Protein AF-A0A381R0A7-F1 (afdb_monomer_lite)

pLDDT: mean 83.89, std 14.36, range [44.94, 97.75]

Foldseek 3Di:
DDDDPDDDPPPPVVVVVVVVVVVVVPDDDDDDPPLDPPTPQQVVFDKDQWDADPVVDPRHTDPDRWIWTWGADPVGIDIHID

Secondary structure (DSSP, 8-state):
------------HHHHHHHHHHHHTT-------SS---SGGGGGSEEE---B--SSS--PBPSS---EEEEE-SS-EEEEE-

Sequence (82 aa):
MKSTSAWKPIFNLNYCFFLLFFFSSALSSEIVIDGYLSEEEWKTAREINKFYEVFPFSLNDASGDTRILIQEDEKGIYIGFI

Structure (mmCIF, N/CA/C/O backbone):
data_AF-A0A381R0A7-F1
#
_entry.id   AF-A0A381R0A7-F1
#
loop_
_atom_site.group_PDB
_atom_site.id
_atom_site.type_symbol
_atom_site.label_atom_id
_atom_site.label_alt_id
_atom_site.label_comp_id
_atom_site.label_asym_id
_atom_site.label_entity_id
_atom_site.label_seq_id
_atom_site.pdbx_PDB_ins_code
_atom_site.Cartn_x
_atom_site.Cartn_y
_atom_site.Cartn_z
_atom_site.occupancy
_atom_site.B_iso_or_equiv
_atom_site.auth_seq_id
_atom_site.auth_comp_id
_atom_site.auth_asym_id
_atom_site.auth_atom_id
_atom_site.pdbx_PDB_model_num
ATOM 1 N N . MET A 1 1 ? -49.419 21.230 47.840 1.00 50.97 1 MET A N 1
ATOM 2 C CA . MET A 1 1 ? -48.299 20.264 47.754 1.00 50.97 1 MET A CA 1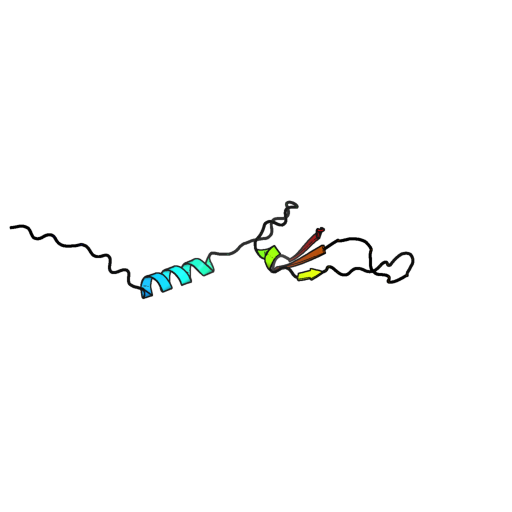
ATOM 3 C C . MET A 1 1 ? -48.127 19.827 46.311 1.00 50.97 1 MET A C 1
ATOM 5 O O . MET A 1 1 ? -49.043 19.209 45.793 1.00 50.97 1 MET A O 1
ATOM 9 N N . LYS A 1 2 ? -47.003 20.178 45.675 1.00 44.94 2 LYS A N 1
ATOM 10 C CA . LYS A 1 2 ? -46.381 19.475 44.536 1.00 44.94 2 LYS A CA 1
ATOM 11 C C . LYS A 1 2 ? -45.012 20.126 44.311 1.00 44.94 2 LYS A C 1
ATOM 13 O O . LYS A 1 2 ? -44.902 21.139 43.634 1.00 44.94 2 LYS A O 1
ATOM 18 N N . SER A 1 3 ? -43.998 19.592 44.989 1.00 53.44 3 SER A N 1
ATOM 19 C CA . SER A 1 3 ? -42.597 19.906 44.709 1.00 53.44 3 SER A CA 1
ATOM 20 C C . SER A 1 3 ? -42.152 18.967 43.595 1.00 53.44 3 SER A C 1
ATOM 22 O O . SER A 1 3 ? -41.966 17.775 43.827 1.00 53.44 3 SER A O 1
ATOM 24 N N . THR A 1 4 ? -42.070 19.472 42.369 1.00 55.28 4 THR A N 1
ATOM 25 C CA . THR A 1 4 ? -41.455 18.746 41.258 1.00 55.28 4 THR A CA 1
ATOM 26 C C . THR A 1 4 ? -39.993 19.158 41.199 1.00 55.28 4 THR A C 1
ATOM 28 O O . THR A 1 4 ? -39.648 20.193 40.629 1.00 55.28 4 THR A O 1
ATOM 31 N N . SER A 1 5 ? -39.143 18.364 41.848 1.00 57.75 5 SER A N 1
ATOM 32 C CA . SER A 1 5 ? -37.690 18.475 41.740 1.00 57.75 5 SER A CA 1
ATOM 33 C C . SER A 1 5 ? -37.276 18.113 40.314 1.00 57.75 5 SER A C 1
ATOM 35 O O . SER A 1 5 ? -37.379 16.959 39.899 1.00 57.75 5 SER A O 1
ATOM 37 N N . ALA A 1 6 ? -36.868 19.119 39.543 1.00 61.00 6 ALA A N 1
ATOM 38 C CA . ALA A 1 6 ? -36.305 18.937 38.215 1.00 61.00 6 ALA A CA 1
ATOM 39 C C . ALA A 1 6 ? -34.875 18.407 38.362 1.00 61.00 6 ALA A C 1
ATOM 41 O O . ALA A 1 6 ? -33.955 19.151 38.705 1.00 61.00 6 ALA A O 1
ATOM 42 N N . TRP A 1 7 ? -34.690 17.113 38.115 1.00 54.34 7 TRP A N 1
ATOM 43 C CA . TRP A 1 7 ? -33.372 16.495 38.056 1.00 54.34 7 TRP A CA 1
ATOM 44 C C . TRP A 1 7 ? -32.661 16.996 36.794 1.00 54.34 7 TRP A C 1
ATOM 46 O O . TRP A 1 7 ? -32.945 16.552 35.684 1.00 54.34 7 TRP A O 1
ATOM 56 N N . LYS A 1 8 ? -31.793 18.001 36.945 1.00 55.50 8 LYS A N 1
ATOM 57 C CA . LYS A 1 8 ? -30.924 18.475 35.864 1.00 55.50 8 LYS A CA 1
ATOM 58 C C . LYS A 1 8 ? -29.602 17.713 35.960 1.00 55.50 8 LYS A C 1
ATOM 60 O O . LYS A 1 8 ? -28.913 17.881 36.968 1.00 55.50 8 LYS A O 1
ATOM 65 N N . PRO A 1 9 ? -29.216 16.902 34.962 1.00 58.56 9 PRO A N 1
ATOM 66 C CA . PRO A 1 9 ? -27.875 16.347 34.937 1.00 58.56 9 PRO A CA 1
ATOM 67 C C . PRO A 1 9 ? -26.902 17.508 34.718 1.00 58.56 9 PRO A C 1
ATOM 69 O O . PRO A 1 9 ? -26.882 18.134 33.660 1.00 58.56 9 PRO A O 1
ATOM 72 N N . ILE A 1 10 ? -26.120 17.840 35.744 1.00 62.09 10 ILE A N 1
ATOM 73 C CA . ILE A 1 10 ? -25.006 18.780 35.616 1.00 62.09 10 ILE A CA 1
ATOM 74 C C . ILE A 1 10 ? -23.879 17.984 34.967 1.00 62.09 10 ILE A C 1
ATOM 76 O O . ILE A 1 10 ? -23.034 17.402 35.644 1.00 62.09 10 ILE A O 1
ATOM 80 N N . PHE A 1 11 ? -23.925 17.877 33.641 1.00 59.81 11 PHE A N 1
ATOM 81 C CA . PHE A 1 11 ? -22.848 17.277 32.870 1.00 59.81 11 PHE A CA 1
ATOM 82 C C . PHE A 1 11 ? -21.653 18.231 32.960 1.00 59.81 11 PHE A C 1
ATOM 84 O O . PHE A 1 11 ? -21.607 19.276 32.313 1.00 59.81 11 PHE A O 1
ATOM 91 N N . ASN A 1 12 ? -20.742 17.940 33.886 1.00 71.12 12 ASN A N 1
ATOM 92 C CA . ASN A 1 12 ? -19.600 18.793 34.161 1.00 71.12 12 ASN A CA 1
ATOM 93 C C . ASN A 1 12 ? -18.622 18.633 32.991 1.00 71.12 12 ASN A C 1
ATOM 95 O O . ASN A 1 12 ? -18.082 17.549 32.795 1.00 71.12 12 ASN A O 1
ATOM 99 N N . LEU A 1 13 ? -18.426 19.684 32.192 1.00 74.25 13 LEU A N 1
ATOM 100 C CA . LEU A 1 13 ? -17.635 19.641 30.954 1.00 74.25 13 LEU A CA 1
ATOM 101 C C . LEU A 1 13 ? -16.224 19.061 31.176 1.00 74.25 13 LEU A C 1
ATOM 103 O O . LEU A 1 13 ? -15.719 18.314 30.344 1.00 74.25 13 LEU A O 1
ATOM 107 N N . ASN A 1 14 ? -15.630 19.317 32.346 1.00 74.69 14 ASN A N 1
ATOM 108 C CA . ASN A 1 14 ? -14.347 18.739 32.758 1.00 74.69 14 ASN A CA 1
ATOM 109 C C . ASN A 1 14 ? -14.374 17.204 32.871 1.00 74.69 14 ASN A C 1
ATOM 111 O O . ASN A 1 14 ? -13.381 16.545 32.577 1.00 74.69 14 ASN A O 1
ATOM 115 N N . TYR A 1 15 ? -15.511 16.623 33.258 1.00 79.31 15 TYR A N 1
ATOM 116 C CA . TYR A 1 15 ? -15.691 15.174 33.341 1.00 79.31 15 TYR A CA 1
ATOM 117 C C . TYR A 1 15 ? -15.747 14.535 31.945 1.00 79.31 15 TYR A C 1
ATOM 119 O O . TYR A 1 15 ? -15.195 13.456 31.745 1.00 79.31 15 TYR A O 1
ATOM 127 N N . CYS A 1 16 ? -16.321 15.228 30.950 1.00 80.81 16 CYS A N 1
ATOM 128 C CA . CYS A 1 16 ? -16.254 14.797 29.548 1.00 80.81 16 CYS A CA 1
ATOM 129 C C . CYS A 1 16 ? -14.819 14.768 29.034 1.00 80.81 16 CYS A C 1
ATOM 131 O O . CYS A 1 16 ? -14.422 13.803 28.391 1.00 80.81 16 CYS A O 1
ATOM 133 N N . PHE A 1 17 ? -14.050 15.824 29.315 1.00 79.25 17 PHE A N 1
ATOM 134 C CA . PHE A 1 17 ? -12.652 15.909 28.898 1.00 79.25 17 PHE A CA 1
ATOM 135 C C . PHE A 1 17 ? -11.810 14.796 29.520 1.00 79.25 17 PHE A C 1
ATOM 137 O O . PHE A 1 17 ? -10.993 14.191 28.831 1.00 79.25 17 PHE A O 1
ATOM 144 N N . PHE A 1 18 ? -12.058 14.476 30.791 1.00 78.69 18 PHE A N 1
ATOM 145 C CA . PHE A 1 18 ? -11.395 13.364 31.463 1.00 78.69 18 PHE A CA 1
ATOM 146 C C . PHE A 1 18 ? -11.736 12.014 30.812 1.00 78.69 18 PHE A C 1
ATOM 148 O O . PHE A 1 18 ? -10.839 11.227 30.527 1.00 78.69 18 PHE A O 1
ATOM 155 N N . LEU A 1 19 ? -13.013 11.767 30.497 1.00 78.50 19 LEU A N 1
ATOM 156 C CA . LEU A 1 19 ? -13.439 10.548 29.801 1.00 78.50 19 LEU A CA 1
ATOM 157 C C . LEU A 1 19 ? -12.859 10.440 28.381 1.00 78.50 19 LEU A C 1
ATOM 159 O O . LEU A 1 19 ? -12.420 9.362 27.991 1.00 78.50 19 LEU A O 1
ATOM 163 N N . LEU A 1 20 ? -12.810 11.543 27.628 1.00 79.56 20 LEU A N 1
ATOM 164 C CA . LEU A 1 20 ? -12.234 11.584 26.278 1.00 79.56 20 LEU A CA 1
ATOM 165 C C . LEU A 1 20 ? -10.734 11.268 26.279 1.00 79.56 20 LEU A C 1
ATOM 167 O O . LEU A 1 20 ? -10.267 10.533 25.413 1.00 79.56 20 LEU A O 1
ATOM 171 N N . PHE A 1 21 ? -9.994 11.776 27.268 1.00 75.25 21 PHE A N 1
ATOM 172 C CA . PHE A 1 21 ? -8.559 11.519 27.397 1.00 75.25 21 PHE A CA 1
ATOM 173 C C . PHE A 1 21 ? -8.250 10.046 27.707 1.00 75.25 21 PHE A C 1
ATOM 175 O O . PHE A 1 21 ? -7.304 9.484 27.167 1.00 75.25 21 PHE A O 1
ATOM 182 N N . PHE A 1 22 ? -9.073 9.392 28.533 1.00 72.50 22 PHE A N 1
ATOM 183 C CA . PHE A 1 22 ? -8.927 7.957 28.811 1.00 72.50 22 PHE A CA 1
ATOM 184 C C . PHE A 1 22 ? -9.343 7.063 27.638 1.00 72.50 22 PHE A C 1
ATOM 186 O O . PHE A 1 22 ? -8.866 5.938 27.537 1.00 72.50 22 PHE A O 1
ATOM 193 N N . PHE A 1 23 ? -10.225 7.537 26.756 1.00 69.44 23 PHE A N 1
ATOM 194 C CA . PHE A 1 23 ? -10.662 6.757 25.599 1.00 69.44 23 PHE A CA 1
ATOM 195 C C . PHE A 1 23 ? -9.642 6.774 24.454 1.00 69.44 23 PHE A C 1
ATOM 197 O O . PHE A 1 23 ? -9.543 5.796 23.717 1.00 69.44 23 PHE A O 1
ATOM 204 N N . SER A 1 24 ? -8.858 7.849 24.303 1.00 66.69 24 SER A N 1
ATOM 205 C CA . SER A 1 24 ? -7.889 7.945 23.202 1.00 66.69 24 SER A CA 1
ATOM 206 C C . SER A 1 24 ? -6.720 6.971 23.341 1.00 66.69 24 SER A C 1
ATOM 208 O O . SER A 1 24 ? -6.170 6.543 22.335 1.00 66.69 24 SER A O 1
ATOM 210 N N . SER A 1 25 ? -6.338 6.600 24.566 1.00 63.16 25 SER A N 1
ATOM 211 C CA . SER A 1 25 ? -5.235 5.662 24.817 1.00 63.16 25 SER A CA 1
ATOM 212 C C . SER A 1 25 ? -5.589 4.197 24.541 1.00 63.16 25 SER A C 1
ATOM 214 O O . SER A 1 25 ? -4.688 3.366 24.484 1.00 63.16 25 SER A O 1
ATOM 216 N N . ALA A 1 26 ? -6.872 3.870 24.354 1.00 63.50 26 ALA A N 1
ATOM 217 C CA . ALA A 1 26 ? -7.327 2.514 24.041 1.00 63.50 26 ALA A CA 1
ATOM 218 C C . ALA A 1 26 ? -7.382 2.214 22.530 1.00 63.50 26 ALA A C 1
ATOM 220 O O . ALA A 1 26 ? -7.659 1.080 22.143 1.00 63.50 26 ALA A O 1
ATOM 221 N N . LEU A 1 27 ? -7.129 3.207 21.670 1.00 65.69 27 LEU A N 1
ATOM 222 C CA . LEU A 1 27 ? -7.093 3.035 20.218 1.00 65.69 27 LEU A CA 1
ATOM 223 C C . LEU A 1 27 ? -5.698 2.563 19.790 1.00 65.69 27 LEU A C 1
ATOM 225 O O . LEU A 1 27 ? -4.863 3.355 19.368 1.00 65.69 27 LEU A O 1
ATOM 229 N N . SER A 1 28 ? -5.450 1.263 19.925 1.00 68.31 28 SER A N 1
ATOM 230 C CA . SER A 1 28 ? -4.373 0.578 19.211 1.00 68.31 28 SER A CA 1
ATOM 231 C C . SER A 1 28 ? -5.026 -0.285 18.142 1.00 68.31 28 SER A C 1
ATOM 233 O O . SER A 1 28 ? -5.866 -1.128 18.454 1.00 68.31 28 SER A O 1
ATOM 235 N N . SER A 1 29 ? -4.683 -0.020 16.889 1.00 73.88 29 SER A N 1
ATOM 236 C CA . SER A 1 29 ? -5.045 -0.848 15.745 1.00 73.88 29 SER A CA 1
ATOM 237 C C . SER A 1 29 ? -3.765 -1.519 15.226 1.00 73.88 29 SER A C 1
ATOM 239 O O . SER A 1 29 ? -2.652 -1.122 15.585 1.00 73.88 29 SER A O 1
ATOM 241 N N . GLU A 1 30 ? -3.925 -2.640 14.530 1.00 84.75 30 GLU A N 1
ATOM 242 C CA . GLU A 1 30 ? -2.842 -3.499 14.054 1.00 84.75 30 GLU A CA 1
ATOM 243 C C . GLU A 1 30 ? -3.138 -3.893 12.610 1.00 84.75 30 GLU A C 1
ATOM 245 O O . GLU A 1 30 ? -4.274 -4.241 12.285 1.00 84.75 30 GLU A O 1
ATOM 250 N N . ILE A 1 31 ? -2.108 -3.894 11.760 1.00 91.88 31 ILE A N 1
ATOM 251 C CA . ILE A 1 31 ? -2.235 -4.406 10.395 1.00 91.88 31 ILE A CA 1
ATOM 252 C C . ILE A 1 31 ? -2.383 -5.928 10.433 1.00 91.88 31 ILE A C 1
ATOM 254 O O . ILE A 1 31 ? -1.481 -6.653 10.862 1.00 91.88 31 ILE A O 1
ATOM 258 N N . VAL A 1 32 ? -3.509 -6.414 9.914 1.00 93.38 32 VAL A N 1
ATOM 259 C CA . VAL A 1 32 ? -3.765 -7.839 9.701 1.00 93.38 32 VAL A CA 1
ATOM 260 C C . VAL A 1 32 ? -3.352 -8.219 8.279 1.00 93.38 32 VAL A C 1
ATOM 262 O O . VAL A 1 32 ? -3.694 -7.548 7.313 1.00 93.38 32 VAL A O 1
ATOM 265 N N . ILE A 1 33 ? -2.605 -9.316 8.128 1.00 93.19 33 ILE A N 1
ATOM 266 C CA . ILE A 1 33 ? -2.144 -9.795 6.814 1.00 93.19 33 ILE A CA 1
ATOM 267 C C . ILE A 1 33 ? -3.166 -10.761 6.223 1.00 93.19 33 ILE A C 1
ATOM 269 O O . ILE A 1 33 ? -3.002 -11.978 6.290 1.00 93.19 33 ILE A O 1
ATOM 273 N N . ASP A 1 34 ? -4.232 -10.205 5.654 1.00 94.25 34 ASP A N 1
ATOM 274 C CA . ASP A 1 34 ? -5.311 -10.951 4.992 1.00 94.25 34 ASP A CA 1
ATOM 275 C C . ASP A 1 34 ? -5.482 -10.602 3.498 1.00 94.25 34 ASP A C 1
ATOM 277 O O . ASP A 1 34 ? -6.256 -11.249 2.791 1.00 94.25 34 ASP A O 1
ATOM 281 N N . GLY A 1 35 ? -4.714 -9.627 3.002 1.00 92.88 35 GLY A N 1
ATOM 282 C CA . GLY A 1 35 ? -4.758 -9.151 1.618 1.00 92.88 35 GLY A CA 1
ATOM 283 C C . GLY A 1 35 ? -5.746 -8.007 1.377 1.00 92.88 35 GLY A C 1
ATOM 284 O O . GLY A 1 35 ? -5.808 -7.499 0.257 1.00 92.88 35 GLY A O 1
ATOM 285 N N . TYR A 1 36 ? -6.483 -7.573 2.399 1.00 94.81 36 TYR A N 1
ATOM 286 C CA . TYR A 1 36 ? -7.273 -6.352 2.372 1.00 94.81 36 TYR A CA 1
ATOM 287 C C . TYR A 1 36 ? -6.465 -5.192 2.968 1.00 94.81 36 TYR A C 1
ATOM 289 O O . TYR A 1 36 ? -5.670 -5.365 3.881 1.00 94.81 36 TYR A O 1
ATOM 297 N N . LEU A 1 37 ? -6.643 -3.991 2.413 1.00 94.94 37 LEU A N 1
ATOM 298 C CA . LEU A 1 37 ? -6.009 -2.758 2.900 1.00 94.94 37 LEU A CA 1
ATOM 299 C C . LEU A 1 37 ? -7.084 -1.893 3.563 1.00 94.94 37 LEU A C 1
ATOM 301 O O . LEU A 1 37 ? -7.466 -0.843 3.042 1.00 94.94 37 LEU A O 1
ATOM 305 N N . SER A 1 38 ? -7.679 -2.420 4.633 1.00 94.00 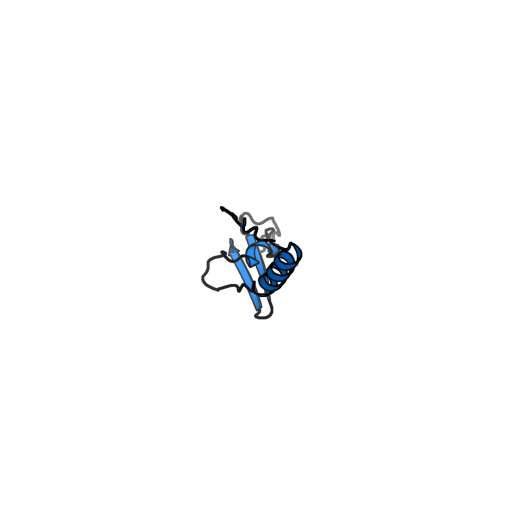38 SER A N 1
ATOM 306 C CA . SER A 1 38 ? -8.903 -1.870 5.233 1.00 94.00 38 SER A CA 1
ATOM 307 C C . SER A 1 38 ? -8.659 -1.092 6.525 1.00 94.00 38 SER A C 1
ATOM 309 O O . SER A 1 38 ? -9.505 -0.306 6.954 1.00 94.00 38 SER A O 1
ATOM 311 N N . GLU A 1 39 ? -7.487 -1.297 7.113 1.00 94.81 39 GLU A N 1
ATOM 312 C CA . GLU A 1 39 ? -7.069 -0.775 8.403 1.00 94.81 39 GLU A CA 1
ATOM 313 C C . GLU A 1 39 ? -6.757 0.729 8.318 1.00 94.81 39 GLU A C 1
ATOM 315 O O . GLU A 1 39 ? -6.349 1.256 7.277 1.00 94.81 39 GLU A O 1
ATOM 320 N N . GLU A 1 40 ? -6.962 1.447 9.425 1.00 92.06 40 GLU A N 1
ATOM 321 C CA . GLU A 1 40 ? -6.796 2.907 9.480 1.00 92.06 40 GLU A CA 1
ATOM 322 C C . GLU A 1 40 ? -5.345 3.338 9.229 1.00 92.06 40 GLU A C 1
ATOM 324 O O . GLU A 1 40 ? -5.101 4.400 8.653 1.00 92.06 40 GLU A O 1
ATOM 329 N N . GLU A 1 41 ? -4.387 2.489 9.593 1.00 92.38 41 GLU A N 1
ATOM 330 C CA . GLU A 1 41 ? -2.952 2.671 9.390 1.00 92.38 41 GLU A CA 1
ATOM 331 C C . GLU A 1 41 ? -2.613 2.959 7.923 1.00 92.38 41 GLU A C 1
ATOM 333 O O . GLU A 1 41 ? -1.769 3.813 7.633 1.00 92.38 41 GLU A O 1
ATOM 338 N N . TRP A 1 42 ? -3.321 2.323 6.983 1.00 95.25 42 TRP A N 1
ATOM 339 C CA . TRP A 1 42 ? -3.090 2.513 5.551 1.00 95.25 42 TRP A CA 1
ATOM 340 C C . TRP A 1 42 ? -3.397 3.930 5.070 1.00 95.25 42 TRP A C 1
ATOM 342 O O . TRP A 1 42 ? -2.812 4.374 4.084 1.00 95.25 42 TRP A O 1
ATOM 352 N N . LYS A 1 43 ? -4.259 4.684 5.768 1.00 93.38 43 LYS A N 1
ATOM 353 C CA . LYS A 1 43 ? -4.576 6.077 5.399 1.00 93.38 43 LYS A CA 1
ATOM 354 C C . LYS A 1 43 ? -3.403 7.025 5.612 1.00 93.38 43 LYS A C 1
ATOM 356 O O . LYS A 1 43 ? -3.354 8.085 4.992 1.00 93.38 43 LYS A O 1
ATOM 361 N N . THR A 1 44 ? -2.485 6.661 6.503 1.00 93.25 44 THR A N 1
ATOM 362 C CA . THR A 1 44 ? -1.272 7.429 6.805 1.00 93.25 44 THR A CA 1
ATOM 363 C C . THR A 1 44 ? -0.009 6.814 6.208 1.00 93.25 44 THR A C 1
ATOM 365 O O . THR A 1 44 ? 1.078 7.359 6.408 1.00 93.25 44 THR A O 1
ATOM 368 N N . ALA A 1 45 ? -0.140 5.709 5.468 1.00 96.25 45 ALA A N 1
ATOM 369 C CA . ALA A 1 45 ? 0.983 5.023 4.851 1.00 96.25 45 ALA A CA 1
ATOM 370 C C . ALA A 1 45 ? 1.693 5.913 3.823 1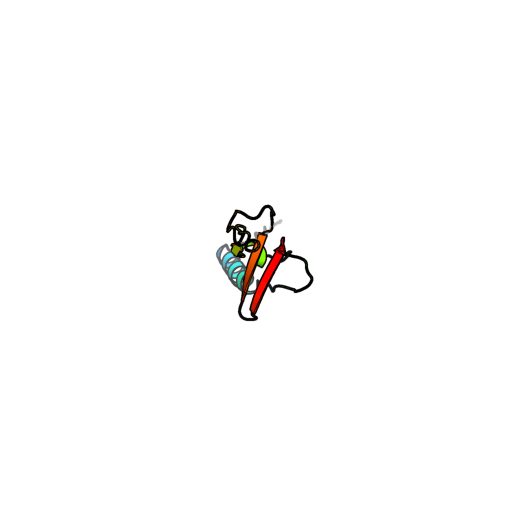.00 96.25 45 ALA A C 1
ATOM 372 O O . ALA A 1 45 ? 1.090 6.740 3.133 1.00 96.25 45 ALA A O 1
ATOM 373 N N . ARG A 1 46 ? 3.005 5.714 3.684 1.00 97.50 46 ARG A N 1
ATOM 374 C CA . ARG A 1 46 ? 3.785 6.366 2.630 1.00 97.50 46 ARG A CA 1
ATOM 375 C C . ARG A 1 46 ? 3.397 5.766 1.284 1.00 97.50 46 ARG A C 1
ATOM 377 O O . ARG A 1 46 ? 3.578 4.571 1.076 1.00 97.50 46 ARG A O 1
ATOM 384 N N . GLU A 1 47 ? 2.959 6.607 0.356 1.00 97.12 47 GLU A N 1
ATOM 385 C CA . GLU A 1 47 ? 2.659 6.194 -1.015 1.00 97.12 47 GLU A CA 1
ATOM 386 C C . GLU A 1 47 ? 3.882 6.362 -1.934 1.00 97.12 47 GLU A C 1
ATOM 388 O O . GLU A 1 47 ? 4.521 7.417 -1.960 1.00 97.12 47 GLU A O 1
ATOM 393 N N . ILE A 1 48 ? 4.193 5.326 -2.717 1.00 96.88 48 ILE A N 1
ATOM 394 C CA . ILE A 1 48 ? 5.080 5.388 -3.883 1.00 96.88 48 ILE A CA 1
ATOM 395 C C . ILE A 1 48 ? 4.237 5.111 -5.124 1.00 96.88 48 ILE A C 1
ATOM 397 O O . ILE A 1 48 ? 3.677 4.028 -5.275 1.00 96.88 48 ILE A O 1
ATOM 401 N N . ASN A 1 49 ? 4.181 6.083 -6.028 1.00 95.44 49 ASN A N 1
ATOM 402 C CA . ASN A 1 49 ? 3.381 6.028 -7.255 1.00 95.44 49 ASN A CA 1
ATOM 403 C C . ASN A 1 49 ? 4.182 6.411 -8.512 1.00 95.44 49 ASN A C 1
ATOM 405 O O . ASN A 1 49 ? 3.615 6.616 -9.582 1.00 95.44 49 ASN A O 1
ATOM 409 N N . LYS A 1 50 ? 5.512 6.513 -8.392 1.00 94.12 50 LYS A N 1
ATOM 410 C CA . LYS A 1 50 ? 6.415 6.784 -9.510 1.00 94.12 50 LYS A CA 1
ATOM 411 C C . LYS A 1 50 ? 7.381 5.623 -9.681 1.00 94.12 50 LYS A C 1
ATOM 413 O O . LYS A 1 50 ? 8.203 5.362 -8.805 1.00 94.12 50 LYS A O 1
ATOM 418 N N . PHE A 1 51 ? 7.297 4.974 -10.835 1.00 94.62 51 PHE A N 1
ATOM 419 C CA . PHE A 1 51 ? 8.124 3.831 -11.200 1.00 94.62 51 PHE A CA 1
ATOM 420 C C . PHE A 1 51 ? 8.786 4.061 -12.554 1.00 94.62 51 PHE A C 1
ATOM 422 O O . PHE A 1 51 ? 8.274 4.815 -13.384 1.00 94.62 51 PHE A O 1
ATOM 429 N N . TYR A 1 52 ? 9.918 3.392 -12.759 1.00 93.94 52 TYR A N 1
ATOM 430 C CA . TYR A 1 52 ? 10.700 3.482 -13.984 1.00 93.94 52 TYR A CA 1
ATOM 431 C C . TYR A 1 52 ? 10.954 2.098 -14.567 1.00 93.94 52 TYR A C 1
ATOM 433 O O . TYR A 1 52 ? 11.155 1.124 -13.837 1.00 93.94 52 TYR A O 1
ATOM 441 N N . GLU A 1 53 ? 10.976 2.018 -15.890 1.00 93.00 53 GLU A N 1
ATOM 442 C CA . GLU A 1 53 ? 11.336 0.809 -16.617 1.00 93.00 53 GLU A CA 1
ATOM 443 C C . GLU A 1 53 ? 12.834 0.513 -16.471 1.00 93.00 53 GLU A C 1
ATOM 445 O O . GLU A 1 53 ? 13.698 1.315 -16.836 1.00 93.00 53 GLU A O 1
ATOM 450 N N . VAL A 1 54 ? 13.148 -0.671 -15.942 1.00 92.62 54 VAL A N 1
ATOM 451 C CA . VAL A 1 54 ? 14.535 -1.136 -15.768 1.00 92.62 54 VAL A CA 1
ATOM 452 C C . VAL A 1 54 ? 14.958 -2.091 -16.888 1.00 92.62 54 VAL A C 1
ATOM 454 O O . VAL A 1 54 ? 16.151 -2.220 -17.162 1.00 92.62 54 VAL A O 1
ATOM 457 N N . PHE A 1 55 ? 14.008 -2.752 -17.561 1.00 88.44 55 PHE A N 1
ATOM 458 C CA . PHE A 1 55 ? 14.296 -3.648 -18.680 1.00 88.44 55 PHE A CA 1
ATOM 459 C C . PHE A 1 55 ? 13.389 -3.368 -19.891 1.00 88.44 55 PHE A C 1
ATOM 461 O O . PHE A 1 55 ? 12.174 -3.520 -19.765 1.00 88.44 55 PHE A O 1
ATOM 468 N N . PRO A 1 56 ? 13.962 -3.038 -21.067 1.00 89.94 56 PRO A N 1
ATOM 469 C CA . PRO A 1 56 ? 15.370 -2.660 -21.286 1.00 89.94 56 PRO A CA 1
ATOM 470 C C . PRO A 1 56 ? 15.725 -1.417 -20.445 1.00 89.94 56 PRO A C 1
ATOM 472 O O . PRO A 1 56 ? 14.816 -0.674 -20.107 1.00 89.94 56 PRO A O 1
ATOM 475 N N . PHE A 1 57 ? 16.995 -1.204 -20.066 1.00 87.38 57 PHE A N 1
ATOM 476 C CA . PHE A 1 57 ? 17.450 -0.129 -19.148 1.00 87.38 57 PHE A CA 1
ATOM 477 C C . PHE A 1 57 ? 17.220 1.285 -19.722 1.00 87.38 57 PHE A C 1
ATOM 479 O O . PHE A 1 57 ? 18.157 1.972 -20.122 1.00 87.38 57 PHE A O 1
ATOM 486 N N . SER A 1 58 ? 15.953 1.681 -19.825 1.00 92.50 58 SER A N 1
ATOM 487 C CA . SER A 1 58 ? 15.466 2.908 -20.449 1.00 92.50 58 SER A CA 1
ATOM 488 C C . SER A 1 58 ? 15.288 4.017 -19.421 1.00 92.50 58 SER A C 1
ATOM 490 O O . SER A 1 58 ? 15.472 5.181 -19.760 1.00 92.50 58 SER A O 1
ATOM 492 N N . LEU A 1 59 ? 14.957 3.653 -18.171 1.00 90.75 59 LEU A N 1
ATOM 493 C CA . LEU A 1 59 ? 14.558 4.578 -17.108 1.00 90.75 59 LEU A CA 1
ATOM 494 C C . LEU A 1 59 ? 13.377 5.472 -17.514 1.00 90.75 59 LEU A C 1
ATOM 496 O O . LEU A 1 59 ? 13.186 6.550 -16.952 1.00 90.75 59 LEU A O 1
ATOM 500 N N . ASN A 1 60 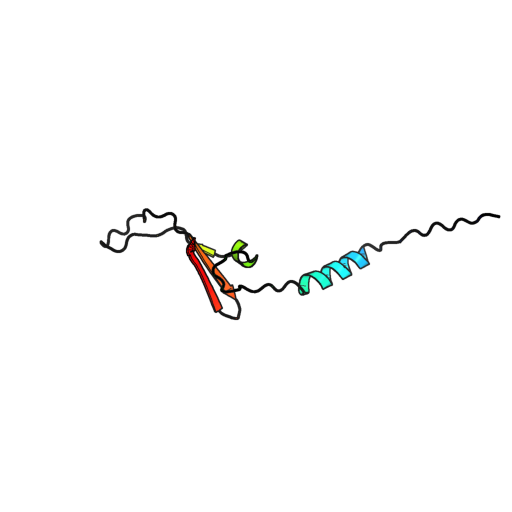? 12.585 5.026 -18.490 1.00 94.31 60 ASN A N 1
ATOM 501 C CA . ASN A 1 60 ? 11.347 5.688 -18.870 1.00 94.31 60 ASN A CA 1
ATOM 502 C C . ASN A 1 60 ? 10.317 5.551 -17.751 1.00 94.31 60 ASN A C 1
ATOM 504 O O . ASN A 1 60 ? 10.379 4.616 -16.951 1.00 94.31 60 ASN A O 1
ATOM 508 N N . ASP A 1 61 ? 9.339 6.450 -17.742 1.00 93.25 61 ASP A N 1
ATOM 509 C CA . ASP A 1 61 ? 8.164 6.314 -16.890 1.00 93.25 61 ASP A CA 1
ATOM 510 C C . ASP A 1 61 ? 7.463 4.977 -17.157 1.00 93.25 61 ASP A C 1
ATOM 512 O O . ASP A 1 61 ? 7.152 4.650 -18.304 1.00 93.25 61 ASP A O 1
ATOM 516 N N . ALA A 1 62 ? 7.212 4.211 -16.095 1.00 91.31 62 ALA A N 1
ATOM 517 C CA . ALA A 1 62 ? 6.446 2.980 -1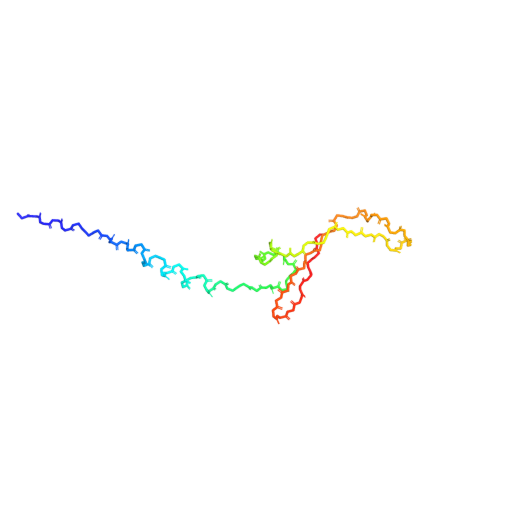6.205 1.00 91.31 62 ALA A CA 1
ATOM 518 C C . ALA A 1 62 ? 4.997 3.293 -16.611 1.00 91.31 62 ALA A C 1
ATOM 520 O O . ALA A 1 62 ? 4.387 4.235 -16.111 1.00 91.31 62 ALA A O 1
ATOM 521 N N . SER A 1 63 ? 4.435 2.472 -17.498 1.00 85.06 63 SER A N 1
ATOM 522 C CA . SER A 1 63 ? 3.082 2.657 -18.045 1.00 85.06 63 SER A CA 1
ATOM 523 C C . SER A 1 63 ? 1.944 2.178 -17.130 1.00 85.06 63 SER A C 1
ATOM 525 O O . SER A 1 63 ? 0.783 2.257 -17.523 1.00 85.06 63 SER A O 1
ATOM 527 N N . GLY A 1 64 ? 2.256 1.662 -15.937 1.00 86.12 64 GLY A N 1
ATOM 528 C CA . GLY A 1 64 ? 1.274 1.118 -14.996 1.00 86.12 64 GLY A CA 1
ATOM 529 C C . GLY A 1 64 ? 0.868 2.100 -13.897 1.00 86.12 64 GLY A C 1
ATOM 530 O O . GLY A 1 64 ? 1.695 2.864 -13.408 1.00 86.12 64 GLY A O 1
ATOM 531 N N . ASP A 1 65 ? -0.381 1.987 -13.441 1.00 89.44 65 ASP A N 1
ATOM 532 C CA . ASP A 1 65 ? -0.961 2.802 -12.359 1.00 89.44 65 ASP A CA 1
ATOM 533 C C . ASP A 1 65 ? -0.709 2.213 -10.959 1.00 89.44 65 ASP A C 1
ATOM 535 O O . ASP A 1 65 ? -1.460 2.467 -10.014 1.00 89.44 65 ASP A O 1
ATOM 539 N N . THR A 1 66 ? 0.334 1.388 -10.823 1.00 93.62 66 THR A N 1
ATOM 540 C CA . THR A 1 66 ? 0.667 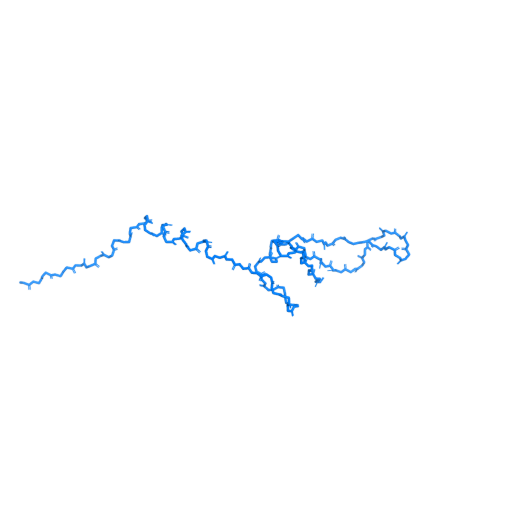0.740 -9.554 1.00 93.62 66 THR A CA 1
ATOM 541 C C . THR A 1 66 ? 0.948 1.785 -8.488 1.00 93.62 66 THR A C 1
ATOM 543 O O . THR A 1 66 ? 1.693 2.740 -8.711 1.00 93.62 66 THR A O 1
ATOM 546 N N . ARG A 1 67 ? 0.396 1.570 -7.297 1.00 95.75 67 ARG A N 1
ATOM 547 C CA . ARG A 1 67 ? 0.722 2.336 -6.096 1.00 95.75 67 ARG A CA 1
ATOM 548 C C . ARG A 1 67 ? 1.172 1.382 -5.009 1.00 95.75 67 ARG A C 1
ATOM 550 O O . ARG A 1 67 ? 0.544 0.356 -4.764 1.00 95.75 67 ARG A O 1
ATOM 557 N N . ILE A 1 68 ? 2.272 1.727 -4.356 1.00 97.19 68 ILE A N 1
ATOM 558 C CA . ILE A 1 68 ? 2.783 0.987 -3.210 1.00 97.19 68 ILE A CA 1
ATOM 559 C C . ILE A 1 68 ? 2.513 1.805 -1.957 1.00 97.19 68 ILE A C 1
ATOM 561 O O . ILE A 1 68 ? 2.917 2.964 -1.880 1.00 97.19 68 ILE A O 1
ATOM 565 N N . LEU A 1 69 ? 1.863 1.189 -0.975 1.00 97.75 69 LEU A N 1
ATOM 566 C CA . LEU A 1 69 ? 1.705 1.733 0.367 1.00 97.75 69 LEU A CA 1
ATOM 567 C C . LEU A 1 69 ? 2.727 1.084 1.295 1.00 97.75 69 LEU A C 1
ATOM 569 O O . LEU A 1 69 ? 2.828 -0.141 1.343 1.00 97.75 69 LEU A O 1
ATOM 573 N N . ILE A 1 70 ? 3.477 1.901 2.030 1.00 97.50 70 ILE A N 1
ATOM 574 C CA . ILE A 1 70 ? 4.471 1.446 3.004 1.00 97.50 70 ILE A CA 1
ATOM 575 C C . ILE A 1 70 ? 4.067 1.941 4.388 1.00 97.50 70 ILE A C 1
ATOM 577 O O . ILE A 1 70 ? 3.995 3.152 4.616 1.00 97.50 70 ILE A O 1
ATOM 581 N N . GLN A 1 71 ? 3.863 0.999 5.305 1.00 96.25 71 GLN A N 1
ATOM 582 C CA . GLN A 1 71 ? 3.649 1.258 6.725 1.00 96.25 71 GLN A CA 1
ATOM 583 C C . GLN A 1 71 ? 4.718 0.531 7.546 1.00 96.25 71 GLN A C 1
ATOM 585 O O . GLN A 1 71 ? 5.166 -0.549 7.164 1.00 96.25 71 GLN A O 1
ATOM 590 N N . GLU A 1 72 ? 5.127 1.113 8.670 1.00 94.44 72 GLU A N 1
ATOM 591 C CA . GLU A 1 72 ? 6.015 0.460 9.633 1.00 94.44 72 GLU A CA 1
ATOM 592 C C . GLU A 1 72 ? 5.475 0.607 11.055 1.00 94.44 72 GLU A C 1
ATOM 594 O O . GLU A 1 72 ? 4.824 1.605 11.382 1.00 94.44 72 GLU A O 1
ATOM 599 N N . ASP A 1 73 ? 5.757 -0.391 11.885 1.00 91.94 73 ASP A N 1
ATOM 600 C CA . ASP A 1 73 ? 5.550 -0.366 13.329 1.00 91.94 73 ASP A CA 1
ATOM 601 C C . ASP A 1 73 ? 6.638 -1.198 14.047 1.00 91.94 73 ASP A C 1
ATOM 603 O O . ASP A 1 73 ? 7.652 -1.584 13.460 1.00 91.94 73 ASP A O 1
ATOM 607 N N . GLU A 1 74 ? 6.444 -1.475 15.339 1.00 92.31 74 GLU A N 1
ATOM 608 C CA . GLU A 1 74 ? 7.375 -2.279 16.143 1.00 92.31 74 GLU A CA 1
ATOM 609 C C . GLU A 1 74 ? 7.491 -3.747 15.687 1.00 92.31 74 GLU A C 1
ATOM 611 O O . GLU A 1 74 ? 8.469 -4.419 16.022 1.00 92.31 74 GLU A O 1
ATOM 616 N N . LYS A 1 75 ? 6.504 -4.265 14.947 1.00 92.31 75 LYS A N 1
ATOM 617 C CA . LYS A 1 75 ? 6.446 -5.651 14.463 1.00 92.31 75 LYS A CA 1
ATOM 618 C C . LYS A 1 75 ? 7.109 -5.799 13.099 1.00 92.31 75 LYS A C 1
ATOM 620 O O . LYS A 1 75 ? 7.685 -6.856 12.830 1.00 92.31 75 LYS A O 1
ATOM 625 N N . GLY A 1 76 ? 7.075 -4.769 12.253 1.00 93.69 76 GLY A N 1
ATOM 626 C CA . GLY A 1 76 ? 7.827 -4.769 11.004 1.00 93.69 76 GLY A CA 1
ATOM 627 C C . GLY A 1 76 ? 7.380 -3.746 9.967 1.00 93.69 76 GLY A C 1
ATOM 628 O O . GLY A 1 76 ? 6.775 -2.723 10.272 1.00 93.69 76 GLY A O 1
ATOM 629 N N . ILE A 1 77 ? 7.735 -4.038 8.712 1.00 96.00 77 ILE A N 1
ATOM 630 C CA . ILE A 1 77 ? 7.398 -3.228 7.538 1.00 96.00 77 ILE A CA 1
ATOM 631 C C . ILE A 1 77 ? 6.334 -3.965 6.729 1.00 96.00 77 ILE A C 1
ATOM 633 O O . ILE A 1 77 ? 6.507 -5.132 6.371 1.00 96.00 77 ILE A O 1
ATOM 637 N N . TYR A 1 78 ? 5.272 -3.249 6.389 1.00 96.25 78 TYR A N 1
ATOM 638 C CA . TYR A 1 78 ? 4.134 -3.726 5.620 1.00 96.25 78 TYR A CA 1
ATOM 639 C C . TYR A 1 78 ? 4.102 -3.023 4.267 1.00 96.25 78 TYR A C 1
ATOM 641 O O . TYR A 1 78 ? 4.247 -1.802 4.187 1.00 96.25 78 TYR A O 1
ATOM 649 N N . ILE A 1 79 ? 3.924 -3.802 3.200 1.00 97.25 79 ILE A N 1
ATOM 650 C CA . ILE A 1 79 ? 3.945 -3.305 1.822 1.00 97.25 79 ILE A CA 1
ATOM 651 C C . ILE A 1 79 ? 2.658 -3.747 1.126 1.00 97.25 79 ILE A C 1
ATOM 653 O O . ILE A 1 79 ? 2.482 -4.930 0.834 1.00 97.25 79 ILE A O 1
ATOM 657 N N . GLY A 1 80 ? 1.764 -2.794 0.871 1.00 96.19 80 GLY A N 1
ATOM 658 C CA . GLY A 1 80 ? 0.540 -2.991 0.097 1.00 96.19 80 GLY A CA 1
ATOM 659 C C . GLY A 1 80 ? 0.745 -2.598 -1.365 1.00 96.19 80 GLY A C 1
ATOM 660 O O . GLY A 1 80 ? 1.358 -1.568 -1.640 1.00 96.19 80 GLY A O 1
ATOM 661 N N . PHE A 1 81 ? 0.223 -3.394 -2.298 1.00 95.06 81 PHE A N 1
ATOM 662 C CA . PHE A 1 81 ? 0.248 -3.115 -3.738 1.00 95.06 81 PHE A CA 1
ATOM 663 C C . PHE A 1 81 ? -1.184 -2.878 -4.227 1.00 95.06 81 PHE A C 1
ATOM 665 O O . PHE A 1 81 ? -2.057 -3.705 -3.964 1.00 95.06 81 PHE A O 1
ATOM 672 N N . ILE A 1 82 ? -1.412 -1.761 -4.920 1.00 91.94 82 ILE A N 1
ATOM 673 C CA . ILE A 1 82 ? -2.708 -1.342 -5.478 1.00 91.94 82 ILE A CA 1
ATOM 674 C C . ILE A 1 82 ? -2.562 -1.102 -6.976 1.00 91.94 82 ILE A C 1
ATOM 676 O O . ILE A 1 82 ? -1.525 -0.517 -7.372 1.00 91.94 82 ILE A O 1
#

Organism: NCBI:txid408172

Radius of gyration: 25.38 Å; chains: 1; bounding box: 66×31×69 Å